Protein AF-X1EPN9-F1 (afdb_monomer_lite)

Organism: NCBI:txid412755

Foldseek 3Di:
DVVVVVVVVVVVVDDDDDPVVVCLQVQQVQADDDPPQDDDPPSHDPPPDDRDDQAAPDPDPVDGHHDDDPVRVVVVVVVVVVVVVVVVVVVVVVD

Structure (mmCIF, N/CA/C/O backbone):
data_AF-X1EPN9-F1
#
_entry.id   AF-X1EPN9-F1
#
loop_
_atom_site.group_PDB
_atom_site.id
_atom_site.type_symbol
_atom_site.label_atom_id
_atom_site.label_alt_id
_atom_site.label_comp_id
_atom_site.label_asym_id
_atom_site.label_entity_id
_atom_site.label_seq_id
_atom_site.pdbx_PDB_ins_code
_atom_site.Cartn_x
_atom_site.Cartn_y
_atom_site.Cartn_z
_atom_site.occupancy
_atom_site.B_iso_or_equiv
_atom_site.auth_seq_id
_atom_site.auth_comp_id
_atom_site.auth_asym_id
_atom_site.auth_atom_id
_atom_site.pdbx_PDB_model_num
ATOM 1 N N . THR A 1 1 ? -4.628 -23.867 -16.672 1.00 87.19 1 THR A N 1
ATOM 2 C CA . THR A 1 1 ? -5.573 -22.983 -17.393 1.00 87.19 1 THR A CA 1
ATOM 3 C C . THR A 1 1 ? -7.017 -23.254 -17.000 1.00 87.19 1 THR A C 1
ATOM 5 O O . THR A 1 1 ? -7.675 -22.318 -16.578 1.00 87.19 1 THR A O 1
ATOM 8 N N . VAL A 1 2 ? -7.493 -24.507 -17.032 1.00 95.81 2 VAL A N 1
ATOM 9 C CA . VAL A 1 2 ? -8.873 -24.876 -16.634 1.00 95.81 2 VAL A CA 1
ATOM 10 C C . VAL A 1 2 ? -9.233 -24.401 -15.219 1.00 95.81 2 VAL A C 1
ATOM 12 O O . VAL A 1 2 ? -10.252 -23.747 -15.043 1.00 95.81 2 VAL A O 1
ATOM 15 N N . GLY A 1 3 ? -8.364 -24.626 -14.227 1.00 96.06 3 GLY A N 1
ATOM 16 C CA . GLY A 1 3 ? -8.610 -24.157 -12.854 1.00 96.06 3 GLY A CA 1
ATOM 17 C C . GLY A 1 3 ? -8.752 -22.634 -12.727 1.00 96.06 3 GLY A C 1
ATOM 18 O O . GLY A 1 3 ? -9.611 -22.164 -11.992 1.00 96.06 3 GLY A O 1
ATOM 19 N N . LEU A 1 4 ? -7.975 -21.856 -13.494 1.00 97.12 4 LEU A N 1
ATOM 20 C CA . LEU A 1 4 ? -8.095 -20.392 -13.525 1.00 97.12 4 LEU A CA 1
ATOM 21 C C . LEU A 1 4 ? -9.451 -19.964 -14.096 1.00 97.12 4 LEU A C 1
ATOM 23 O O . LEU A 1 4 ? -10.119 -19.119 -13.511 1.00 97.12 4 LEU A O 1
ATOM 27 N N . ALA A 1 5 ? -9.869 -20.573 -15.209 1.00 97.38 5 ALA A N 1
ATOM 28 C CA . ALA A 1 5 ? -11.154 -20.275 -15.834 1.00 97.38 5 ALA A CA 1
ATOM 29 C C . ALA A 1 5 ? -12.329 -20.581 -14.892 1.00 97.38 5 ALA A C 1
ATOM 31 O O . ALA A 1 5 ? -13.246 -19.774 -14.780 1.00 97.38 5 ALA A O 1
ATOM 32 N N . VAL A 1 6 ? -12.267 -21.703 -14.165 1.00 97.62 6 VAL A N 1
ATOM 33 C CA . VAL A 1 6 ? -13.280 -22.065 -13.163 1.00 97.62 6 VAL A CA 1
ATOM 34 C C . VAL A 1 6 ? -13.310 -21.058 -12.009 1.00 97.62 6 VAL A C 1
ATOM 36 O O . VAL A 1 6 ? -14.391 -20.609 -11.645 1.00 97.62 6 VAL A O 1
ATOM 39 N N . MET A 1 7 ? -12.157 -20.648 -11.464 1.00 96.50 7 MET A N 1
ATOM 40 C CA . MET A 1 7 ? -12.108 -19.648 -10.383 1.00 96.50 7 MET A CA 1
ATOM 41 C C . MET A 1 7 ? -12.680 -18.293 -10.810 1.00 96.50 7 MET A C 1
ATOM 43 O O . MET A 1 7 ? -13.481 -17.714 -10.080 1.00 96.50 7 MET A O 1
ATOM 47 N N . VAL A 1 8 ? -12.313 -17.808 -12.001 1.00 96.75 8 VAL A N 1
ATOM 48 C CA . VAL A 1 8 ? -12.850 -16.555 -12.556 1.00 96.75 8 VAL A CA 1
ATOM 49 C C . VAL A 1 8 ? -14.359 -16.663 -12.760 1.00 96.75 8 VAL A C 1
ATOM 51 O O . VAL A 1 8 ? -15.089 -15.755 -12.382 1.00 96.75 8 VAL A O 1
ATOM 54 N N . PHE A 1 9 ? -14.842 -17.786 -13.298 1.00 97.69 9 PHE A N 1
ATOM 55 C CA . PHE A 1 9 ? -16.273 -18.005 -13.479 1.00 97.69 9 PHE A CA 1
ATOM 56 C C . PHE A 1 9 ? -17.020 -17.978 -12.142 1.00 97.69 9 PHE A C 1
ATOM 58 O O . PHE A 1 9 ? -17.971 -17.219 -12.004 1.00 97.69 9 PHE A O 1
ATOM 65 N N . VAL A 1 10 ? -16.561 -18.733 -11.138 1.00 97.19 10 VAL A N 1
ATOM 66 C CA . VAL A 1 10 ? -17.175 -18.754 -9.798 1.00 97.19 10 VAL A CA 1
ATOM 67 C C . VAL A 1 10 ? -17.151 -17.367 -9.150 1.00 97.19 10 VAL A C 1
ATOM 69 O O . VAL A 1 10 ? -18.153 -16.957 -8.574 1.00 97.19 10 VAL A O 1
ATOM 72 N N . SER A 1 11 ? -16.060 -16.607 -9.307 1.00 93.69 11 SER A N 1
ATOM 73 C CA . SER A 1 11 ? -15.925 -15.244 -8.774 1.00 93.69 11 SER A CA 1
ATOM 74 C C . SER A 1 11 ? -17.045 -14.301 -9.212 1.00 93.69 11 SER A C 1
ATOM 76 O O . SER A 1 11 ? -17.416 -13.436 -8.426 1.00 93.69 11 SER A O 1
ATOM 78 N N . PHE A 1 12 ? -17.584 -14.442 -10.428 1.00 94.75 12 PHE A N 1
ATOM 79 C CA . PHE A 1 12 ? -18.690 -13.597 -10.896 1.00 94.75 12 PHE A CA 1
ATOM 80 C C . PHE A 1 12 ? -20.021 -13.891 -10.190 1.00 94.75 12 PHE A C 1
ATOM 82 O O . PHE A 1 12 ? -20.900 -13.034 -10.177 1.00 94.75 12 PHE A O 1
ATOM 89 N N . PHE A 1 13 ? -20.177 -15.083 -9.606 1.00 96.56 13 PHE A N 1
ATOM 90 C CA . PHE A 1 13 ? -21.387 -15.490 -8.883 1.00 96.56 13 PHE A CA 1
ATOM 91 C C . PHE A 1 13 ? -21.233 -15.408 -7.360 1.00 96.56 13 PHE A C 1
ATOM 93 O O . PHE A 1 13 ? -22.226 -15.503 -6.636 1.00 96.56 13 PHE A O 1
ATOM 100 N N . THR A 1 14 ? -20.013 -15.228 -6.853 1.00 94.69 14 THR A N 1
ATOM 101 C CA . THR A 1 14 ? -19.760 -15.051 -5.422 1.00 94.69 14 THR A CA 1
ATOM 102 C C . THR A 1 14 ? -20.255 -13.680 -4.966 1.00 94.69 14 THR A C 1
ATOM 104 O O . THR A 1 14 ? -19.806 -12.648 -5.459 1.00 94.69 14 THR A O 1
ATOM 107 N N . LYS A 1 15 ? -21.171 -13.659 -3.992 1.00 92.25 15 LYS A N 1
ATOM 108 C CA . LYS A 1 15 ? -21.668 -12.414 -3.396 1.00 92.25 15 LYS A CA 1
ATOM 109 C C . LYS A 1 15 ? -20.544 -11.723 -2.598 1.00 92.25 15 LYS A C 1
ATOM 111 O O . LYS A 1 15 ? -19.862 -12.411 -1.833 1.00 92.25 15 LYS A O 1
ATOM 116 N N . PRO A 1 16 ? -20.365 -10.394 -2.721 1.00 89.50 16 PRO A N 1
ATOM 117 C CA . PRO A 1 16 ? -19.454 -9.653 -1.853 1.00 89.50 16 PRO A CA 1
ATOM 118 C C . PRO A 1 16 ? -19.894 -9.732 -0.383 1.00 89.50 16 PRO A C 1
ATOM 120 O O . PRO A 1 16 ? -21.072 -9.946 -0.080 1.00 89.50 16 PRO A O 1
ATOM 123 N N . GLN A 1 17 ? -18.931 -9.568 0.526 1.00 90.06 17 GLN A N 1
ATOM 124 C CA . GLN A 1 17 ? -19.199 -9.501 1.963 1.00 90.06 17 GLN A CA 1
ATOM 125 C C . GLN A 1 17 ? -20.008 -8.254 2.320 1.00 90.06 17 GLN A C 1
ATOM 127 O O . GLN A 1 17 ? -20.001 -7.261 1.592 1.00 90.06 17 GLN A O 1
ATOM 132 N N . ASP A 1 18 ? -20.716 -8.325 3.445 1.00 91.62 18 ASP A N 1
ATOM 133 C CA . ASP A 1 18 ? -21.473 -7.186 3.948 1.00 91.62 18 ASP A CA 1
ATOM 134 C C . ASP A 1 18 ? -20.542 -6.037 4.365 1.00 91.62 18 ASP A C 1
ATOM 136 O O . ASP A 1 18 ? -19.463 -6.259 4.925 1.00 91.62 18 ASP A O 1
ATOM 140 N N . LYS A 1 19 ? -20.971 -4.803 4.088 1.00 88.75 19 LYS A N 1
ATOM 141 C CA . LYS A 1 19 ? -20.176 -3.602 4.336 1.00 88.75 19 LYS A CA 1
ATOM 142 C C . LYS A 1 19 ? -19.880 -3.402 5.824 1.00 88.75 19 LYS A C 1
ATOM 144 O O . LYS A 1 19 ? -18.754 -3.066 6.157 1.00 88.75 19 LYS A O 1
ATOM 149 N N . GLU A 1 20 ? -20.841 -3.653 6.708 1.00 90.12 20 GLU A N 1
ATOM 150 C CA . GLU A 1 20 ? -20.668 -3.477 8.155 1.00 90.12 20 GLU A CA 1
ATOM 151 C C . GLU A 1 20 ? -19.602 -4.433 8.704 1.00 90.12 20 GLU A C 1
ATOM 153 O O . GLU A 1 20 ? -18.750 -4.056 9.507 1.00 90.12 20 GLU A O 1
ATOM 158 N N . THR A 1 21 ? -19.601 -5.672 8.203 1.00 90.19 21 THR A N 1
ATOM 159 C CA . THR A 1 21 ? -18.600 -6.676 8.585 1.00 90.19 21 THR A CA 1
ATOM 160 C C . THR A 1 21 ? -17.203 -6.278 8.112 1.00 90.19 21 THR A C 1
ATOM 162 O O . THR A 1 21 ? -16.233 -6.430 8.856 1.00 90.19 21 THR A O 1
ATOM 165 N N . LEU A 1 22 ? -17.091 -5.760 6.885 1.00 90.31 22 LEU A N 1
ATOM 166 C CA . LEU A 1 22 ? -15.825 -5.266 6.346 1.00 90.31 22 LEU A CA 1
ATOM 167 C C . LEU A 1 22 ? -15.331 -4.035 7.113 1.00 90.31 22 LEU A C 1
ATOM 169 O O . LEU A 1 22 ? -14.173 -4.017 7.529 1.00 90.31 22 LEU A O 1
ATOM 173 N N . ASP A 1 23 ? -16.200 -3.050 7.343 1.00 89.81 23 ASP A N 1
ATOM 174 C CA . ASP A 1 23 ? -15.872 -1.810 8.049 1.00 89.81 23 ASP A CA 1
ATOM 175 C C . ASP A 1 23 ? -15.350 -2.121 9.459 1.00 89.81 23 ASP A C 1
ATOM 177 O O . ASP A 1 23 ? -14.265 -1.666 9.813 1.00 89.81 23 ASP A O 1
ATOM 181 N N . ARG A 1 24 ? -16.017 -3.012 10.206 1.00 91.12 24 ARG A N 1
ATOM 182 C CA . ARG A 1 24 ? -15.566 -3.479 11.530 1.00 91.12 24 ARG A CA 1
ATOM 183 C C . ARG A 1 24 ? -14.127 -4.012 11.509 1.00 91.12 24 ARG A C 1
ATOM 185 O O . ARG A 1 24 ? -13.303 -3.641 12.343 1.00 91.12 24 ARG A O 1
ATOM 192 N N . VAL A 1 25 ? -13.797 -4.863 10.536 1.00 91.75 25 VAL A N 1
ATOM 193 C CA . VAL A 1 25 ? -12.446 -5.431 10.396 1.00 91.75 25 VAL A CA 1
ATOM 194 C C . VAL A 1 25 ? -11.429 -4.351 10.025 1.00 91.75 25 VAL A C 1
ATOM 196 O O . VAL A 1 25 ? -10.368 -4.264 10.647 1.00 91.75 25 VAL A O 1
ATOM 199 N N . TYR A 1 26 ? -11.734 -3.518 9.029 1.00 90.19 26 TYR A N 1
ATOM 200 C CA . TYR A 1 26 ? -10.811 -2.487 8.558 1.00 90.19 26 TYR A CA 1
ATOM 201 C C . TYR A 1 26 ? -10.559 -1.405 9.604 1.00 90.19 26 TYR A C 1
ATOM 203 O O . TYR A 1 26 ? -9.424 -0.942 9.732 1.00 90.19 26 TYR A O 1
ATOM 211 N N . GLU A 1 27 ? -11.579 -1.026 10.368 1.00 92.56 27 GLU A N 1
ATOM 212 C CA . GLU A 1 27 ? -11.477 -0.067 11.464 1.00 92.56 27 GLU A CA 1
ATOM 213 C C . GLU A 1 27 ? -10.574 -0.578 12.583 1.00 92.56 27 GLU A C 1
ATOM 215 O O . GLU A 1 27 ? -9.691 0.163 13.016 1.00 92.56 27 GLU A O 1
ATOM 220 N N . CYS A 1 28 ? -10.701 -1.843 12.986 1.00 92.94 28 CYS A N 1
ATOM 221 C CA . CYS A 1 28 ? -9.799 -2.447 13.967 1.00 92.94 28 CYS A CA 1
ATOM 222 C C . CYS A 1 28 ? -8.359 -2.566 13.452 1.00 92.94 28 CYS A C 1
ATOM 224 O O . CYS A 1 28 ? -7.425 -2.272 14.189 1.00 92.94 28 CYS A O 1
ATOM 226 N N . ILE A 1 29 ? -8.153 -2.960 12.189 1.00 91.50 29 ILE A N 1
ATOM 227 C CA . ILE A 1 29 ? -6.799 -3.138 11.629 1.00 91.50 29 ILE A CA 1
ATOM 228 C C . ILE A 1 29 ? -6.034 -1.811 11.557 1.00 91.50 29 ILE A C 1
ATOM 230 O O . ILE A 1 29 ? -4.823 -1.781 11.777 1.00 91.50 29 ILE A O 1
ATOM 234 N N . ARG A 1 30 ? -6.720 -0.713 11.224 1.00 90.56 30 ARG A N 1
ATOM 235 C CA . ARG A 1 30 ? -6.079 0.601 11.061 1.00 90.56 30 ARG A CA 1
ATOM 236 C C . ARG A 1 30 ? -6.003 1.418 12.348 1.00 90.56 30 ARG A C 1
ATOM 238 O O . ARG A 1 30 ? -5.258 2.395 12.382 1.00 90.56 30 ARG A O 1
ATOM 245 N N . THR A 1 31 ? -6.783 1.067 13.369 1.00 92.75 31 THR A N 1
ATOM 246 C CA . THR A 1 31 ? -6.834 1.810 14.632 1.00 92.75 31 THR A CA 1
ATOM 247 C C . THR A 1 31 ? -5.920 1.135 15.649 1.00 92.75 31 THR A C 1
ATOM 249 O O . THR A 1 31 ? -6.197 0.017 16.073 1.00 92.75 31 THR A O 1
ATOM 252 N N . PRO A 1 32 ? -4.809 1.775 16.040 1.00 91.19 32 PRO A N 1
ATOM 253 C CA . PRO A 1 32 ? -3.896 1.188 17.006 1.00 91.19 32 PRO A CA 1
ATOM 254 C C . PRO A 1 32 ? -4.516 1.169 18.406 1.00 91.19 32 PRO A C 1
ATOM 256 O O . PRO A 1 32 ? -5.093 2.165 18.841 1.00 91.19 32 PRO A O 1
ATOM 259 N N . VAL A 1 33 ? -4.308 0.063 19.122 1.00 91.06 33 VAL A N 1
ATOM 260 C CA . VAL A 1 33 ? -4.694 -0.094 20.532 1.00 91.06 33 VAL A CA 1
ATOM 261 C C . VAL A 1 33 ? -3.838 0.822 21.409 1.00 91.06 33 VAL A C 1
ATOM 263 O O . VAL A 1 33 ? -2.603 0.759 21.368 1.00 91.06 33 VAL A O 1
ATOM 266 N N . LYS A 1 34 ? -4.473 1.677 22.213 1.00 90.50 34 LYS A N 1
ATOM 267 C CA . LYS A 1 34 ? -3.802 2.569 23.169 1.00 90.50 34 LYS A CA 1
ATOM 268 C C . LYS A 1 34 ? -3.600 1.900 24.537 1.00 90.50 34 LYS A C 1
ATOM 270 O O . LYS A 1 34 ? -4.355 1.009 24.929 1.00 90.50 34 LYS A O 1
ATOM 275 N N . PRO A 1 35 ? -2.599 2.348 25.319 1.00 91.31 35 PRO A N 1
ATOM 276 C CA . PRO A 1 35 ? -2.416 1.874 26.686 1.00 91.31 35 PRO A CA 1
ATOM 277 C C . PRO A 1 35 ? -3.649 2.151 27.555 1.00 91.31 35 PRO A C 1
ATOM 279 O O . PRO A 1 35 ? -4.119 3.286 27.617 1.00 91.31 35 PRO A O 1
ATOM 282 N N . GLY A 1 36 ? -4.128 1.125 28.260 1.00 89.62 36 GLY A N 1
ATOM 283 C CA . GLY A 1 36 ? -5.275 1.237 29.165 1.00 89.62 36 GLY A CA 1
ATOM 284 C C . GLY A 1 36 ? -6.644 1.137 28.489 1.00 89.62 36 GLY A C 1
ATOM 285 O O . GLY A 1 36 ? -7.646 1.400 29.150 1.00 89.62 36 GLY A O 1
ATOM 286 N N . GLU A 1 37 ? -6.708 0.761 27.207 1.00 90.44 37 GLU A N 1
ATOM 287 C CA . GLU A 1 37 ? -7.981 0.411 26.571 1.00 90.44 37 GLU A CA 1
ATOM 288 C C . GLU A 1 37 ? -8.614 -0.827 27.236 1.00 90.44 37 GLU A C 1
ATOM 290 O O . GLU A 1 37 ? -7.895 -1.770 27.585 1.00 90.44 37 GLU A O 1
ATOM 295 N N . PRO A 1 38 ? -9.944 -0.828 27.449 1.00 92.19 38 PRO A N 1
ATOM 296 C CA . PRO A 1 38 ? -10.643 -1.962 28.038 1.00 92.19 38 PRO A CA 1
ATOM 297 C C . PRO A 1 38 ? -10.695 -3.144 27.064 1.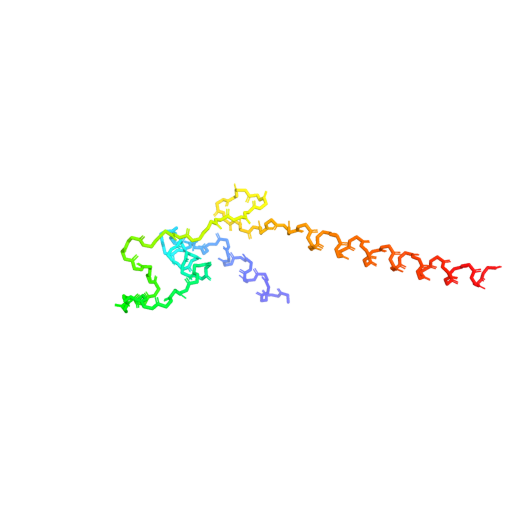00 92.19 38 PRO A C 1
ATOM 299 O O . PRO A 1 38 ? -10.723 -2.968 25.847 1.00 92.19 38 PRO A O 1
ATOM 302 N N . GLU A 1 39 ? -10.761 -4.359 27.608 1.00 88.44 39 GLU A N 1
ATOM 303 C CA . GLU A 1 39 ? -11.016 -5.553 26.805 1.00 88.44 39 GLU A CA 1
ATOM 304 C C . GLU A 1 39 ? -12.484 -5.563 26.359 1.00 88.44 39 GLU A C 1
ATOM 306 O O . GLU A 1 39 ? -13.400 -5.466 27.179 1.00 88.44 39 GLU A O 1
ATOM 311 N N . VAL A 1 40 ? -12.697 -5.644 25.047 1.00 91.06 40 VAL A N 1
ATOM 312 C CA . VAL A 1 40 ? -14.019 -5.673 24.410 1.00 91.06 40 VAL A CA 1
ATOM 313 C C . VAL A 1 40 ? -14.156 -6.917 23.539 1.00 91.06 40 VAL A C 1
ATOM 315 O O . VAL A 1 40 ? -13.243 -7.740 23.455 1.00 91.06 40 VAL A O 1
ATOM 318 N N . GLU A 1 41 ? -15.317 -7.087 22.906 1.00 91.88 41 GLU A N 1
ATOM 319 C CA . GLU A 1 41 ? -15.530 -8.190 21.974 1.00 91.88 41 GLU A CA 1
ATOM 320 C C . GLU A 1 41 ? -14.444 -8.242 20.878 1.00 91.88 41 GLU A C 1
ATOM 322 O O . GLU A 1 41 ? -13.948 -7.209 20.422 1.00 91.88 41 GLU A O 1
ATOM 327 N N . PRO A 1 42 ? -14.067 -9.439 20.397 1.00 88.69 42 PRO A N 1
ATOM 328 C CA . PRO A 1 42 ? -13.075 -9.555 19.338 1.00 88.69 42 PRO A CA 1
ATOM 329 C C . PRO A 1 42 ? -13.463 -8.749 18.097 1.00 88.69 42 PRO A C 1
ATOM 331 O O . PRO A 1 42 ? -14.615 -8.783 17.661 1.00 88.69 42 PRO A O 1
ATOM 334 N N . LEU A 1 43 ? -12.486 -8.073 17.487 1.00 88.38 43 LEU A N 1
ATOM 335 C CA . LEU A 1 43 ? -12.688 -7.234 16.300 1.00 88.38 43 LEU A CA 1
ATOM 336 C C . LEU A 1 43 ? -13.714 -6.107 16.515 1.00 88.38 43 LEU A C 1
ATOM 338 O O . LEU A 1 43 ? -14.400 -5.752 15.568 1.00 88.38 43 LEU A O 1
ATOM 342 N N . THR A 1 44 ? -13.878 -5.556 17.718 1.00 91.94 44 THR A N 1
ATOM 343 C CA . THR A 1 44 ? -14.590 -4.280 17.906 1.00 91.94 44 THR A CA 1
ATOM 344 C C . THR A 1 44 ? -13.663 -3.218 18.464 1.00 91.94 44 THR A C 1
ATOM 346 O O . THR A 1 44 ? -12.647 -3.510 19.095 1.00 91.94 44 THR A O 1
ATOM 349 N N . LEU A 1 45 ? -14.009 -1.961 18.198 1.00 91.88 45 LEU A N 1
ATOM 350 C CA . LEU A 1 45 ? -13.397 -0.832 18.878 1.00 91.88 45 LEU A CA 1
ATOM 351 C C . LEU A 1 45 ? -14.148 -0.571 20.193 1.00 91.88 45 LEU A C 1
ATOM 353 O O . LEU A 1 45 ? -15.377 -0.695 20.214 1.00 91.88 45 LEU A O 1
ATOM 357 N N . PRO A 1 46 ? -13.444 -0.202 21.279 1.00 91.81 46 PRO A N 1
ATOM 358 C CA . PRO A 1 46 ? -14.087 0.228 22.512 1.00 91.81 46 PRO A CA 1
ATOM 359 C C . PRO A 1 46 ? -15.042 1.403 22.300 1.00 91.81 46 PRO A C 1
ATOM 361 O O . PRO A 1 46 ? -14.849 2.231 21.406 1.00 91.81 46 PRO A O 1
ATOM 364 N N . GLU A 1 47 ? -16.059 1.508 23.155 1.00 87.69 47 GLU A N 1
ATOM 365 C CA . GLU A 1 47 ? -17.002 2.624 23.093 1.00 87.69 47 GLU A CA 1
ATOM 366 C C . GLU A 1 47 ? -16.275 3.970 23.239 1.00 87.69 47 GLU A C 1
ATOM 368 O O . GLU A 1 47 ? -15.456 4.168 24.138 1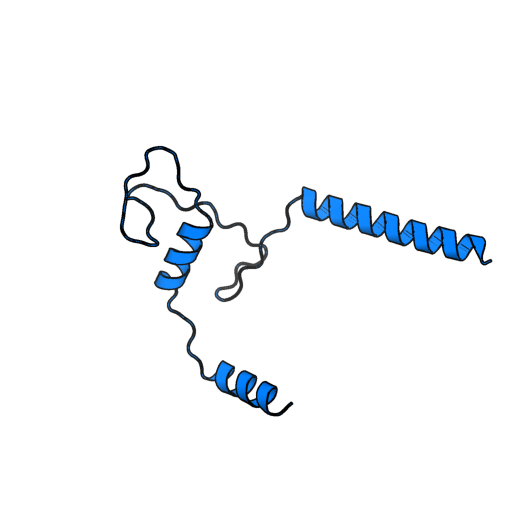.00 87.69 47 GLU A O 1
ATOM 373 N N . GLY A 1 48 ? -16.574 4.906 22.336 1.00 84.62 48 GLY A N 1
ATOM 374 C CA . GLY A 1 48 ? -15.935 6.223 22.297 1.00 84.62 48 GLY A CA 1
ATOM 375 C C . GLY A 1 48 ? -14.579 6.270 21.582 1.00 84.62 48 GLY A C 1
ATOM 376 O O . GLY A 1 48 ? -14.028 7.361 21.429 1.00 84.62 48 GLY A O 1
ATOM 377 N N . THR A 1 49 ? -14.045 5.140 21.104 1.00 88.06 49 THR A N 1
ATOM 378 C CA . THR A 1 49 ? -12.853 5.128 20.245 1.00 88.06 49 THR A CA 1
ATOM 379 C C . THR A 1 49 ? -13.238 5.488 18.814 1.00 88.06 49 THR A C 1
ATOM 381 O O . THR A 1 49 ? -13.927 4.733 18.132 1.00 88.06 49 THR A O 1
ATOM 384 N N . GLU A 1 50 ? -12.765 6.638 18.332 1.00 89.56 50 GLU A N 1
ATOM 385 C CA . GLU A 1 50 ? -12.912 7.006 16.924 1.00 89.56 50 GLU A CA 1
ATOM 386 C C . GLU A 1 50 ? -11.973 6.162 16.041 1.00 89.56 50 GLU A C 1
ATOM 388 O O . GLU A 1 50 ? -10.764 6.116 16.310 1.00 89.56 50 GLU A O 1
ATOM 393 N N . PRO A 1 51 ? -12.486 5.518 14.974 1.00 90.31 51 PRO A N 1
ATOM 394 C CA . PRO A 1 51 ? -11.649 4.792 14.031 1.00 90.31 51 PRO A CA 1
ATOM 395 C C . PRO A 1 51 ? -10.601 5.704 13.388 1.00 90.31 51 PRO A C 1
ATOM 397 O O . PRO A 1 51 ? -10.900 6.837 13.001 1.00 90.31 51 PRO A O 1
ATOM 400 N N . ALA A 1 52 ? -9.381 5.198 13.192 1.00 88.69 52 ALA A N 1
ATOM 401 C CA . ALA A 1 52 ? -8.337 5.974 12.528 1.00 88.69 52 ALA A CA 1
ATOM 402 C C . ALA A 1 52 ? -8.774 6.383 11.103 1.00 88.69 52 ALA A C 1
ATOM 404 O O . ALA A 1 52 ? -9.526 5.655 10.448 1.00 88.69 52 ALA A O 1
ATOM 405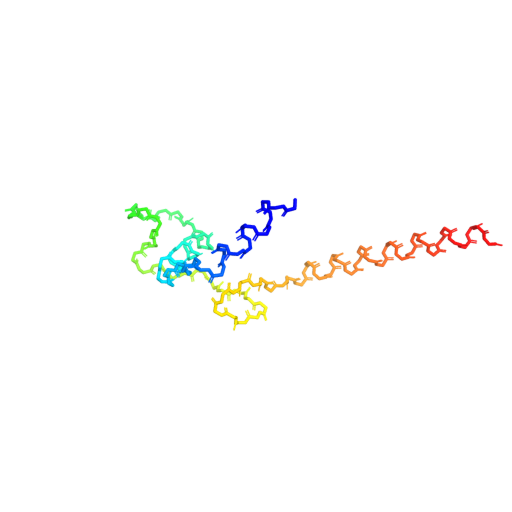 N N . PRO A 1 53 ? -8.332 7.547 10.597 1.00 87.69 53 PRO A N 1
ATOM 406 C CA . PRO A 1 53 ? -8.845 8.097 9.350 1.00 87.69 53 PRO A CA 1
ATOM 407 C C . PRO A 1 53 ? -8.492 7.231 8.135 1.00 87.69 53 PRO A C 1
ATOM 409 O O . PRO A 1 53 ? -7.368 6.751 7.974 1.00 87.69 53 PRO A O 1
ATOM 412 N N . ARG A 1 54 ? -9.458 7.094 7.222 1.00 86.69 54 ARG A N 1
ATOM 413 C CA . ARG A 1 54 ? -9.290 6.407 5.936 1.00 86.69 54 ARG A CA 1
ATOM 414 C C . ARG A 1 54 ? -8.581 7.320 4.930 1.00 86.69 54 ARG A C 1
ATOM 416 O O . ARG A 1 54 ? -9.150 8.323 4.508 1.00 86.69 54 ARG A O 1
ATOM 423 N N . SER A 1 55 ? -7.370 6.959 4.500 1.00 87.88 55 SER A N 1
ATOM 424 C CA . SER A 1 55 ? -6.602 7.703 3.485 1.00 87.88 55 SER A CA 1
ATOM 425 C C . SER A 1 55 ? -6.494 6.913 2.178 1.00 87.88 55 SER A C 1
ATOM 427 O O . SER A 1 55 ? -5.530 6.179 1.940 1.00 87.88 55 SER A O 1
ATOM 429 N N . VAL A 1 56 ? -7.510 7.053 1.327 1.00 90.94 56 VAL A N 1
ATOM 430 C CA . VAL A 1 56 ? -7.589 6.377 0.023 1.00 90.94 56 VAL A CA 1
ATOM 431 C C . VAL A 1 56 ? -7.325 7.341 -1.131 1.00 90.94 56 VAL A C 1
ATOM 433 O O . VAL A 1 56 ? -7.655 8.523 -1.072 1.00 90.94 56 VAL A O 1
ATOM 436 N N . LEU A 1 57 ? -6.715 6.822 -2.193 1.00 90.56 57 LEU A N 1
ATOM 437 C CA . LEU A 1 57 ? -6.453 7.524 -3.444 1.00 90.56 57 LEU A CA 1
ATOM 438 C C . LEU A 1 57 ? -7.729 7.683 -4.279 1.00 90.56 57 LEU A C 1
ATOM 440 O O . LEU A 1 57 ? -7.944 8.732 -4.879 1.00 90.56 57 LEU A O 1
ATOM 444 N N . ILE A 1 58 ? -8.568 6.643 -4.314 1.00 91.44 58 ILE A N 1
ATOM 445 C CA . ILE A 1 58 ? -9.823 6.600 -5.070 1.00 91.44 58 ILE A CA 1
ATOM 446 C C . ILE A 1 58 ? -10.924 6.126 -4.124 1.00 91.44 58 ILE A C 1
ATOM 448 O O . ILE A 1 58 ? -10.803 5.065 -3.517 1.00 91.44 58 ILE A O 1
ATOM 452 N N . ASN A 1 59 ? -11.999 6.907 -3.997 1.00 86.25 59 ASN A N 1
ATOM 453 C CA . ASN A 1 59 ? -13.152 6.530 -3.183 1.00 86.25 59 ASN A CA 1
ATOM 454 C C . ASN A 1 59 ? -14.083 5.605 -3.983 1.00 86.25 59 ASN A C 1
ATOM 456 O O . ASN A 1 59 ? -15.072 6.056 -4.559 1.00 86.25 59 ASN A O 1
ATOM 460 N N . HIS A 1 60 ? -13.716 4.325 -4.064 1.00 86.19 60 HIS A N 1
ATOM 461 C CA . HIS A 1 60 ? -14.520 3.271 -4.682 1.00 86.19 60 HIS A CA 1
ATOM 462 C C . HIS A 1 60 ? -15.165 2.396 -3.589 1.00 86.19 60 HIS A C 1
ATOM 464 O O . HIS A 1 60 ? -14.524 2.172 -2.558 1.00 86.19 60 HIS A O 1
ATOM 470 N N . PRO A 1 61 ? -16.400 1.891 -3.783 1.00 80.62 61 PRO A N 1
ATOM 471 C CA . PRO A 1 61 ? -17.041 0.994 -2.817 1.00 80.62 61 PRO A CA 1
ATOM 472 C C . PRO A 1 61 ? -16.272 -0.320 -2.615 1.00 80.62 61 PRO A C 1
ATOM 474 O O . PRO A 1 61 ? -16.160 -0.779 -1.487 1.00 80.62 61 PRO A O 1
ATOM 477 N N . ASP A 1 62 ? -15.701 -0.880 -3.685 1.00 82.50 62 ASP A N 1
ATOM 478 C CA . ASP A 1 62 ? -15.069 -2.211 -3.644 1.00 82.50 62 ASP A CA 1
ATOM 479 C C . ASP A 1 62 ? -13.536 -2.200 -3.513 1.00 82.50 62 ASP A C 1
ATOM 481 O O . ASP A 1 62 ? -12.935 -3.236 -3.239 1.00 82.50 62 ASP A O 1
ATOM 485 N N . PHE A 1 63 ? -12.878 -1.057 -3.748 1.00 79.94 63 PHE A N 1
ATOM 486 C CA . PHE A 1 63 ? -11.414 -0.991 -3.810 1.00 79.94 63 PHE A CA 1
ATOM 487 C C . PHE A 1 63 ? -10.855 0.058 -2.858 1.00 79.94 63 PHE A C 1
ATOM 489 O O . PHE A 1 63 ? -11.189 1.240 -2.945 1.00 79.94 63 PHE A O 1
ATOM 496 N N . GLU A 1 64 ? -9.922 -0.374 -2.013 1.00 82.75 64 GLU A N 1
ATOM 497 C CA . GLU A 1 64 ? -9.146 0.498 -1.137 1.00 82.75 64 GLU A CA 1
ATOM 498 C C . GLU A 1 64 ? -7.718 0.637 -1.659 1.00 82.75 64 GLU A C 1
ATOM 500 O O . GLU A 1 64 ? -6.811 -0.103 -1.284 1.00 82.75 64 GLU A O 1
ATOM 505 N N . ILE A 1 65 ? -7.504 1.602 -2.550 1.00 89.12 65 ILE A N 1
ATOM 506 C CA . ILE A 1 65 ? -6.147 1.968 -2.962 1.00 89.12 65 ILE A CA 1
ATOM 507 C C . ILE A 1 65 ? -5.664 3.032 -1.987 1.00 89.12 65 ILE A C 1
ATOM 509 O O . ILE A 1 65 ? -6.219 4.130 -1.962 1.00 89.12 65 ILE A O 1
ATOM 513 N N . THR A 1 66 ? -4.656 2.724 -1.172 1.00 87.81 66 THR A N 1
ATOM 514 C CA . THR A 1 66 ? -4.094 3.685 -0.216 1.00 87.81 66 THR A CA 1
ATOM 515 C C . THR A 1 66 ? -3.426 4.844 -0.946 1.00 87.81 66 THR A C 1
ATOM 517 O O . THR A 1 66 ? -2.785 4.680 -1.988 1.00 87.81 66 THR A O 1
ATOM 520 N N . LYS A 1 67 ? -3.593 6.058 -0.414 1.00 91.44 67 LYS A N 1
ATOM 521 C CA . LYS A 1 67 ? -2.904 7.227 -0.963 1.00 91.44 67 LYS A CA 1
ATOM 522 C C . LYS A 1 67 ? -1.399 7.091 -0.684 1.00 91.44 67 LYS A C 1
ATOM 524 O O . LYS A 1 67 ? -1.033 6.954 0.485 1.00 91.44 67 LYS A O 1
ATOM 529 N N . PRO A 1 68 ? -0.522 7.155 -1.704 1.00 93.00 68 PRO A N 1
ATOM 530 C CA . PRO A 1 68 ? 0.914 7.086 -1.471 1.00 93.00 68 PRO A CA 1
ATOM 531 C C . PRO A 1 68 ? 1.362 8.287 -0.634 1.00 93.00 68 PRO A C 1
ATOM 533 O O . PRO A 1 68 ? 0.924 9.420 -0.866 1.00 93.00 68 PRO A O 1
ATOM 536 N N . SER A 1 69 ? 2.225 8.040 0.354 1.00 93.06 69 SER A N 1
ATOM 537 C CA . SER A 1 69 ? 2.802 9.112 1.161 1.00 93.06 69 SER A CA 1
ATOM 538 C C . SER A 1 69 ? 3.806 9.919 0.335 1.00 93.06 69 SER A C 1
ATOM 540 O O . SER A 1 69 ? 4.348 9.436 -0.664 1.00 93.06 69 SER A O 1
ATOM 542 N N . LEU A 1 70 ? 4.080 11.156 0.759 1.00 94.75 70 LEU A N 1
ATOM 543 C CA . LEU A 1 70 ? 5.088 11.995 0.107 1.00 94.75 70 LEU A CA 1
ATOM 544 C C . LEU A 1 70 ? 6.455 11.297 0.081 1.00 94.75 70 LEU A C 1
ATOM 546 O O . LEU A 1 70 ? 7.135 11.310 -0.939 1.00 94.75 70 LEU A O 1
ATOM 550 N N . GLU A 1 71 ? 6.820 10.635 1.177 1.00 96.88 71 GLU A N 1
ATOM 551 C CA . GLU A 1 71 ? 8.064 9.875 1.300 1.00 96.88 71 GLU A CA 1
ATOM 552 C C . GLU A 1 71 ? 8.127 8.717 0.300 1.00 96.88 71 GLU A C 1
ATOM 554 O O . GLU A 1 71 ? 9.145 8.543 -0.367 1.00 96.88 71 GLU A O 1
ATOM 559 N N . SER A 1 72 ? 7.030 7.967 0.123 1.00 95.19 72 SER A N 1
ATOM 560 C CA . SER A 1 72 ? 6.964 6.893 -0.874 1.00 95.19 72 SER A CA 1
ATOM 561 C C . SER A 1 72 ? 7.129 7.421 -2.298 1.00 95.19 72 SER A C 1
ATOM 563 O O . SER A 1 72 ? 7.858 6.825 -3.090 1.00 95.19 72 SER A O 1
ATOM 565 N N . VAL A 1 73 ? 6.489 8.548 -2.628 1.00 96.88 73 VAL A N 1
ATOM 566 C CA .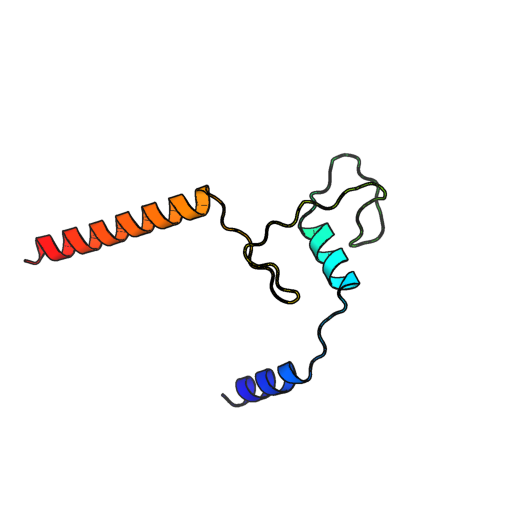 VAL A 1 73 ? 6.607 9.172 -3.957 1.00 96.88 73 VAL A CA 1
ATOM 567 C C . VAL A 1 73 ? 8.034 9.661 -4.206 1.00 96.88 73 VAL A C 1
ATOM 569 O O . VAL A 1 73 ? 8.598 9.397 -5.267 1.00 96.88 73 VAL A O 1
ATOM 572 N N . LEU A 1 74 ? 8.642 10.338 -3.228 1.00 98.25 74 LEU A N 1
ATOM 573 C CA . LEU A 1 74 ? 10.016 10.830 -3.335 1.00 98.25 74 LEU A CA 1
ATOM 574 C C . LEU A 1 74 ? 11.022 9.683 -3.454 1.00 98.25 74 LEU A C 1
ATOM 576 O O . LEU A 1 74 ? 11.896 9.734 -4.318 1.00 98.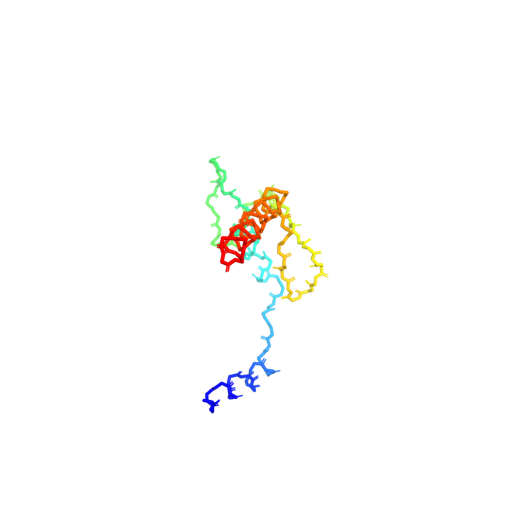25 74 LEU A O 1
ATOM 580 N N . GLY A 1 75 ? 10.871 8.634 -2.641 1.00 97.88 75 GLY A N 1
ATOM 581 C CA . GLY A 1 75 ? 11.705 7.436 -2.709 1.00 97.88 75 GLY A CA 1
ATOM 582 C C . GLY A 1 75 ? 11.623 6.768 -4.080 1.00 97.88 75 GLY A C 1
ATOM 583 O O . GLY A 1 75 ? 12.654 6.501 -4.695 1.00 97.88 75 GLY A O 1
ATOM 584 N N . PHE A 1 76 ? 10.409 6.588 -4.609 1.00 98.12 76 PHE A N 1
ATOM 585 C CA . PHE A 1 76 ? 10.201 6.031 -5.945 1.00 98.12 76 PHE A CA 1
ATOM 586 C C . PHE A 1 76 ? 10.897 6.856 -7.036 1.00 98.12 76 PHE A C 1
ATOM 588 O O . PHE A 1 76 ? 11.635 6.297 -7.849 1.00 98.12 76 PHE A O 1
ATOM 595 N N . LEU A 1 77 ? 10.711 8.181 -7.043 1.00 98.56 77 LEU A N 1
ATOM 596 C CA . LEU A 1 77 ? 11.337 9.062 -8.034 1.00 98.56 77 LEU A CA 1
ATOM 597 C C . LEU A 1 77 ? 12.866 9.056 -7.925 1.00 98.56 77 LEU A C 1
ATOM 599 O O . LEU A 1 77 ? 13.548 8.994 -8.946 1.00 98.56 77 LEU A O 1
ATOM 603 N N . ALA A 1 78 ? 13.413 9.068 -6.708 1.00 98.50 78 ALA A N 1
ATOM 604 C CA . ALA A 1 78 ? 14.854 9.002 -6.486 1.00 98.50 78 ALA A CA 1
ATOM 605 C C . ALA A 1 78 ? 15.450 7.690 -7.023 1.00 98.50 78 ALA A C 1
ATOM 607 O O . ALA A 1 78 ? 16.446 7.714 -7.749 1.00 98.50 78 ALA A O 1
ATOM 608 N N . THR A 1 79 ? 14.818 6.549 -6.730 1.00 98.38 79 THR A N 1
ATOM 609 C CA . THR A 1 79 ? 15.246 5.248 -7.263 1.00 98.38 79 THR A CA 1
ATOM 610 C C . THR A 1 79 ? 15.123 5.197 -8.783 1.00 98.38 79 THR A C 1
ATOM 612 O O . THR A 1 79 ? 16.035 4.716 -9.454 1.00 98.38 79 THR A O 1
ATOM 615 N N . TRP A 1 80 ? 14.040 5.736 -9.345 1.00 98.50 80 TRP A N 1
ATOM 616 C CA . TRP A 1 80 ? 13.849 5.811 -10.792 1.00 98.50 80 TRP A CA 1
ATOM 617 C C . TRP A 1 80 ? 14.968 6.610 -11.480 1.00 98.50 80 TRP A C 1
ATOM 619 O O . TRP A 1 80 ? 15.554 6.129 -12.452 1.00 98.50 80 TRP A O 1
ATOM 629 N N . VAL A 1 81 ? 15.337 7.777 -10.934 1.00 98.75 81 VAL A N 1
ATOM 630 C CA . VAL A 1 81 ? 16.461 8.588 -11.438 1.00 98.75 81 VAL A CA 1
ATOM 631 C C . VAL A 1 81 ? 17.784 7.827 -11.334 1.00 98.75 81 VAL A C 1
ATOM 633 O O . VAL A 1 81 ? 18.568 7.840 -12.283 1.00 98.75 81 VAL A O 1
ATOM 636 N N . ALA A 1 82 ? 18.036 7.132 -10.222 1.00 98.62 82 ALA A N 1
ATOM 637 C CA . ALA A 1 82 ? 19.260 6.354 -10.040 1.00 98.62 82 ALA A CA 1
ATOM 638 C C . ALA A 1 82 ? 19.398 5.232 -11.086 1.00 98.62 82 ALA A C 1
ATOM 640 O O . ALA A 1 82 ? 20.475 5.047 -11.653 1.00 98.62 82 ALA A O 1
ATOM 641 N N . VAL A 1 83 ? 18.305 4.525 -11.394 1.00 98.62 83 VAL A N 1
ATOM 642 C CA . VAL A 1 83 ? 18.282 3.492 -12.443 1.00 98.62 83 VAL A CA 1
ATOM 643 C C . VAL A 1 83 ? 18.512 4.105 -13.825 1.00 98.62 83 VAL A C 1
ATOM 645 O O . VAL A 1 83 ? 19.316 3.583 -14.597 1.00 98.62 83 VAL A O 1
ATOM 648 N N . ALA A 1 84 ? 17.862 5.230 -14.134 1.00 98.56 84 ALA A N 1
ATOM 649 C CA . ALA A 1 84 ? 18.065 5.931 -15.401 1.00 98.56 84 ALA A CA 1
ATOM 650 C C . ALA A 1 84 ? 19.525 6.388 -15.578 1.00 98.56 84 ALA A C 1
ATOM 652 O O . ALA A 1 84 ? 20.090 6.229 -16.660 1.00 98.56 84 ALA A O 1
ATOM 653 N N . LEU A 1 85 ? 20.155 6.890 -14.509 1.00 98.62 85 LEU A N 1
ATOM 654 C CA . LEU A 1 85 ? 21.569 7.266 -14.499 1.00 98.62 85 LEU A CA 1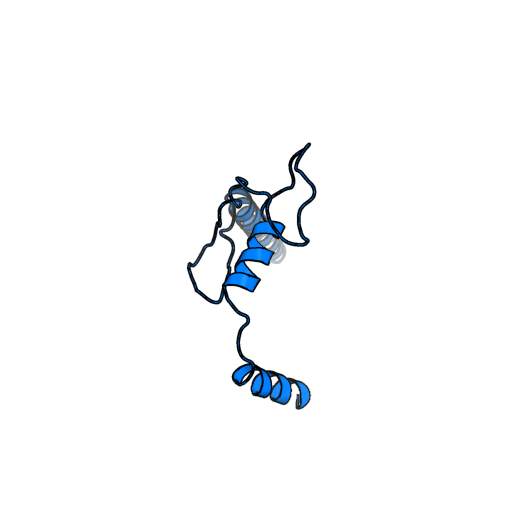
ATOM 655 C C . LEU A 1 85 ? 22.461 6.049 -14.749 1.00 98.62 85 LEU A C 1
ATOM 657 O O . LEU A 1 85 ? 23.338 6.118 -15.604 1.00 98.62 85 LEU A O 1
ATOM 661 N N . LEU A 1 86 ? 22.218 4.932 -14.058 1.00 98.50 86 LEU A N 1
ATOM 662 C CA . LEU A 1 86 ? 22.980 3.695 -14.243 1.00 98.50 86 LEU A CA 1
ATOM 663 C C . LEU A 1 86 ? 22.936 3.231 -15.703 1.00 98.50 86 LEU A C 1
ATOM 665 O O . LEU A 1 86 ? 23.985 2.973 -16.294 1.00 98.50 86 LEU A O 1
ATOM 669 N N . ILE A 1 87 ? 21.740 3.172 -16.297 1.00 98.31 87 ILE A N 1
ATOM 670 C CA . ILE A 1 87 ? 21.562 2.797 -17.706 1.00 98.31 87 ILE A CA 1
ATOM 671 C C . ILE A 1 87 ? 22.280 3.800 -18.616 1.00 98.31 87 ILE A C 1
ATOM 673 O O . ILE A 1 87 ? 22.993 3.393 -19.531 1.00 98.31 87 ILE A O 1
ATOM 677 N N . GLY A 1 88 ? 22.135 5.101 -18.357 1.00 98.38 88 GLY A N 1
ATOM 678 C CA . GLY A 1 88 ? 22.778 6.156 -19.138 1.00 98.38 88 GLY A CA 1
ATOM 679 C C . GLY A 1 88 ? 24.304 6.069 -19.115 1.00 98.38 88 GLY A C 1
ATOM 680 O O . GLY A 1 88 ? 24.932 6.128 -20.169 1.00 98.38 88 GLY A O 1
ATOM 681 N N . VAL A 1 89 ? 24.901 5.862 -17.938 1.00 98.44 89 VAL A N 1
ATOM 682 C CA . VAL A 1 89 ? 26.352 5.671 -17.776 1.00 98.44 89 VAL A CA 1
ATOM 683 C C . VAL A 1 89 ? 26.812 4.404 -18.483 1.00 98.44 89 VAL A C 1
ATOM 685 O O . VAL A 1 89 ? 27.808 4.435 -19.199 1.00 98.44 89 VAL A O 1
ATOM 688 N N . PHE A 1 90 ? 26.082 3.300 -18.330 1.00 98.44 90 PHE A N 1
ATOM 689 C CA . PHE A 1 90 ? 26.412 2.047 -19.001 1.00 98.44 90 PHE A CA 1
ATOM 690 C C . PHE A 1 90 ? 26.409 2.199 -20.528 1.00 98.44 90 PHE A C 1
ATOM 692 O O . PHE A 1 90 ? 27.368 1.813 -21.191 1.00 98.44 90 PHE A O 1
ATOM 699 N N . VAL A 1 91 ? 25.369 2.823 -21.087 1.00 98.25 91 VAL A N 1
ATOM 700 C CA . VAL A 1 91 ? 25.275 3.101 -22.528 1.00 98.25 91 VAL A CA 1
ATOM 701 C C . VAL A 1 91 ? 26.370 4.065 -22.987 1.00 98.25 91 VAL A C 1
ATOM 703 O O . VAL A 1 91 ? 26.893 3.896 -24.084 1.00 98.25 91 VAL A O 1
ATOM 706 N N . TRP A 1 92 ? 26.738 5.050 -22.164 1.00 98.00 92 TRP A N 1
ATOM 707 C CA . TRP A 1 92 ? 27.831 5.974 -22.466 1.00 98.00 92 TRP A CA 1
ATOM 708 C C . TRP A 1 92 ? 29.191 5.272 -22.530 1.00 98.00 92 TRP A C 1
ATOM 710 O O . TRP A 1 92 ? 29.954 5.548 -23.443 1.00 98.00 92 TRP A O 1
ATOM 720 N N . ILE A 1 93 ? 29.473 4.337 -21.616 1.00 97.81 93 ILE A N 1
ATOM 721 C CA . ILE A 1 93 ? 30.727 3.563 -21.611 1.00 97.81 93 ILE A CA 1
ATOM 722 C C . ILE A 1 93 ? 30.844 2.660 -22.846 1.00 97.81 93 ILE A C 1
ATOM 724 O O . ILE A 1 93 ? 31.943 2.443 -23.347 1.00 97.81 93 ILE A O 1
ATOM 728 N N . LEU A 1 94 ? 29.727 2.099 -23.316 1.00 95.81 94 LEU A N 1
ATOM 729 C CA . LEU A 1 94 ? 29.714 1.176 -24.455 1.00 95.81 94 LEU A CA 1
ATOM 730 C C . LEU A 1 94 ? 29.777 1.860 -25.828 1.00 95.81 94 LEU A C 1
ATOM 732 O O . LEU A 1 94 ? 29.876 1.156 -26.836 1.00 95.81 94 LEU A O 1
ATOM 736 N N . ARG A 1 95 ? 29.665 3.187 -25.884 1.00 86.00 95 ARG A N 1
ATOM 737 C CA . ARG A 1 95 ? 29.637 3.961 -27.124 1.00 86.00 95 ARG A CA 1
ATOM 738 C C . ARG A 1 95 ? 30.969 4.651 -27.380 1.00 86.00 95 ARG A C 1
ATOM 740 O O . ARG A 1 95 ? 31.375 4.644 -28.562 1.00 86.00 95 ARG A O 1
#

pLDDT: mean 92.58, std 4.58, range [79.94, 98.75]

Secondary structure (DSSP, 8-state):
-HHHHHHHHHHHHSPPPPHHHHHHHHHHHHSPPPTTPPP-STT-PPTT-PPPP--EEEE-SS-EEEPPPHHHHHHHHHHHHHHHHHHHHHHHHT-

Sequence (95 aa):
TVGLAVMVFVSFFTKPQDKETLDRVYECIRTPVKPGEPEVEPLTLPEGTEPAPRSVLINHPDFEITKPSLESVLGFLATWVAVALLIGVFVWILR

Radius of gyration: 22.42 Å; chains: 1; bounding box: 52×37×56 Å